Protein AF-A0A7W6H882-F1 (afdb_monomer_lite)

Sequence (151 aa):
MPSLDRLVAPVLEERAATHNLYLPEHAGGVHDGNEGSPHPGGQAVAIGASLGHPPLLARAGAIVPVDEDGEIDLRVFGPVASEGAGLLYRDDSETSAWRASGHTARGRTRPDAAG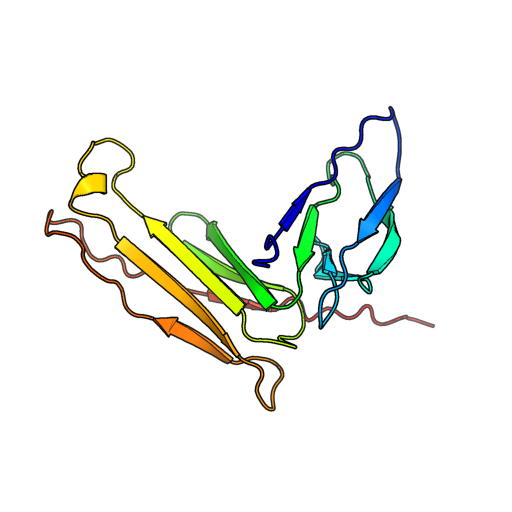AALQSGGTENLGDLGLPPSAPTSRVQRSDRGVAADR

Organism: NCBI:txid1744844

Foldseek 3Di:
DPDDQKDFDDDPDPPDQKDKDAFAADQQAKAFPVQLHGDHHPGIDIDTDDVVRGGMIGGQQRWDWDDDPNATETEGHGFCRDKDKDKDKDDPVPDPCSVQFIWIWMWIWDQDPVRTDIDIDDIDTSDDDPDPCPPRPYDYDYSPDDDPPDD

Structure (mmCIF, N/CA/C/O backbone):
data_AF-A0A7W6H882-F1
#
_entry.id   AF-A0A7W6H882-F1
#
loop_
_atom_site.group_PDB
_atom_site.id
_atom_site.type_symbol
_atom_site.label_atom_id
_atom_site.label_alt_id
_atom_site.label_comp_id
_atom_site.label_asym_id
_atom_site.label_entity_id
_atom_site.label_seq_id
_atom_site.pdbx_PDB_ins_code
_atom_site.Cartn_x
_atom_site.Cartn_y
_atom_site.Cartn_z
_atom_site.occupancy
_atom_site.B_iso_or_equiv
_atom_site.auth_seq_id
_atom_site.auth_comp_id
_atom_site.auth_asym_id
_atom_site.auth_atom_id
_atom_site.pdbx_PDB_model_num
ATOM 1 N N . MET A 1 1 ? -13.577 -4.407 -10.130 1.00 34.78 1 MET A N 1
ATOM 2 C CA . MET A 1 1 ? -12.760 -3.222 -10.481 1.00 34.78 1 MET A CA 1
ATOM 3 C C . MET A 1 1 ? -11.327 -3.502 -10.059 1.00 34.78 1 MET A C 1
ATOM 5 O O . MET A 1 1 ? -11.185 -4.230 -9.082 1.00 34.78 1 MET A O 1
ATOM 9 N N . PRO A 1 2 ? -10.286 -3.010 -10.754 1.00 50.06 2 PRO A N 1
ATOM 10 C CA . PRO A 1 2 ? -8.928 -3.118 -10.227 1.00 50.06 2 PRO A CA 1
ATOM 11 C C . PRO A 1 2 ? -8.872 -2.371 -8.888 1.00 50.06 2 PRO A C 1
ATOM 13 O O . PRO A 1 2 ? -9.200 -1.187 -8.833 1.00 50.06 2 PRO A O 1
ATOM 16 N N . SER A 1 3 ? -8.550 -3.070 -7.800 1.00 58.34 3 SER A N 1
ATOM 17 C CA . SER A 1 3 ? -8.331 -2.429 -6.503 1.00 58.34 3 SER A CA 1
ATOM 18 C C . SER A 1 3 ? -6.937 -1.815 -6.494 1.00 58.34 3 SER A C 1
ATOM 20 O O . SER A 1 3 ? -5.972 -2.495 -6.843 1.00 58.34 3 SER A O 1
ATOM 22 N N . LEU A 1 4 ? -6.830 -0.553 -6.084 1.00 72.38 4 LEU A N 1
ATOM 23 C CA . LEU A 1 4 ? -5.542 0.094 -5.848 1.00 72.38 4 LEU A CA 1
ATOM 24 C C . LEU A 1 4 ? -4.755 -0.704 -4.798 1.00 72.38 4 LEU A C 1
ATOM 26 O O . LEU A 1 4 ? -5.305 -1.086 -3.767 1.00 72.38 4 LEU A O 1
ATOM 30 N N . ASP A 1 5 ? -3.474 -0.956 -5.065 1.00 84.88 5 ASP A N 1
ATOM 31 C CA . ASP A 1 5 ? -2.612 -1.718 -4.153 1.00 84.88 5 ASP A CA 1
ATOM 32 C C . ASP A 1 5 ? -2.340 -0.976 -2.845 1.00 84.88 5 ASP A C 1
ATOM 34 O O . ASP A 1 5 ? -2.081 -1.612 -1.824 1.00 84.88 5 ASP A O 1
ATOM 38 N N . ARG A 1 6 ? -2.420 0.359 -2.873 1.00 86.06 6 ARG A N 1
ATOM 39 C CA . ARG A 1 6 ? -2.159 1.239 -1.738 1.00 86.06 6 ARG A CA 1
ATOM 40 C C . ARG A 1 6 ? -3.280 2.243 -1.516 1.00 86.06 6 ARG A C 1
ATOM 42 O O . ARG A 1 6 ? -3.843 2.781 -2.468 1.00 86.06 6 ARG A O 1
ATOM 49 N N . LEU A 1 7 ? -3.524 2.534 -0.245 1.00 88.19 7 LEU A N 1
ATOM 50 C CA . LEU A 1 7 ? -4.362 3.625 0.229 1.00 88.19 7 LEU A CA 1
ATOM 51 C C . LEU A 1 7 ? -3.493 4.562 1.068 1.00 88.19 7 LEU A C 1
ATOM 53 O O . LEU A 1 7 ? -2.842 4.137 2.021 1.00 88.19 7 LEU A O 1
ATOM 57 N N . VAL A 1 8 ? -3.483 5.837 0.691 1.00 89.94 8 VAL A N 1
ATOM 58 C CA . VAL A 1 8 ? -2.807 6.909 1.426 1.00 89.94 8 VAL A CA 1
ATOM 59 C C . VAL A 1 8 ? -3.888 7.804 2.008 1.00 89.94 8 VAL A C 1
ATOM 61 O O . VAL A 1 8 ? -4.749 8.271 1.262 1.00 89.94 8 VAL A O 1
ATOM 64 N N . ALA A 1 9 ? -3.850 8.039 3.318 1.00 90.31 9 ALA A N 1
ATOM 65 C CA . ALA A 1 9 ? -4.808 8.904 4.001 1.00 90.31 9 ALA A CA 1
ATOM 66 C C . ALA A 1 9 ? -4.059 10.042 4.716 1.00 90.31 9 ALA A C 1
ATOM 68 O O . ALA A 1 9 ? -3.614 9.866 5.852 1.00 90.31 9 ALA A O 1
ATOM 69 N N . PRO A 1 10 ? -3.856 11.190 4.039 1.00 89.06 10 PRO A N 1
ATOM 70 C CA . PRO A 1 10 ? -3.210 12.350 4.637 1.00 89.06 10 PRO A CA 1
ATOM 71 C C . PRO A 1 10 ? -3.973 12.839 5.868 1.00 89.06 10 PRO A C 1
ATOM 73 O O . PRO A 1 10 ? -5.195 12.957 5.846 1.00 89.06 10 PRO A O 1
ATOM 76 N N . VAL A 1 11 ? -3.228 13.173 6.916 1.00 90.88 11 VAL A N 1
ATOM 77 C CA . VAL A 1 11 ? -3.761 13.714 8.168 1.00 90.88 11 VAL A CA 1
ATOM 78 C C . VAL A 1 11 ? -3.693 15.230 8.068 1.00 90.88 11 VAL A C 1
ATOM 80 O O . VAL A 1 11 ? -2.611 15.785 7.873 1.00 90.88 11 VAL A O 1
ATOM 83 N N . LEU A 1 12 ? -4.845 15.894 8.136 1.00 90.00 12 LEU A N 1
ATOM 84 C CA . LEU A 1 12 ? -4.950 17.341 7.906 1.00 90.00 12 LEU A CA 1
ATOM 85 C C . LEU A 1 12 ? -5.136 18.119 9.213 1.00 90.00 12 LEU A C 1
ATOM 87 O O . LEU A 1 12 ? -4.995 19.340 9.247 1.00 90.00 12 LEU A O 1
ATOM 91 N N . GLU A 1 13 ? -5.435 17.407 10.292 1.00 89.81 13 GLU A N 1
ATOM 92 C CA . GLU A 1 13 ? -5.650 17.945 11.621 1.00 89.81 13 GLU A CA 1
ATOM 93 C C . GLU A 1 13 ? -4.325 18.082 12.380 1.00 89.81 13 GLU A C 1
ATOM 95 O O . GLU A 1 13 ? -3.563 17.124 12.543 1.00 89.81 13 GLU A O 1
ATOM 100 N N . GLU A 1 14 ? -4.053 19.283 12.895 1.00 89.62 14 GLU A N 1
ATOM 101 C CA . GLU A 1 14 ? -2.862 19.531 13.706 1.00 89.62 14 GLU A CA 1
ATOM 102 C C . GLU A 1 14 ? -2.857 18.617 14.944 1.00 89.62 14 GLU A C 1
ATOM 104 O O . GLU A 1 14 ? -3.848 18.533 15.672 1.00 89.62 14 GLU A O 1
ATOM 109 N N . ARG A 1 15 ? -1.715 17.968 15.212 1.00 88.75 15 ARG A N 1
ATOM 110 C CA . ARG A 1 15 ? -1.477 17.113 16.396 1.00 88.75 15 ARG A CA 1
ATOM 111 C C . ARG A 1 15 ? -2.392 15.889 16.510 1.00 88.75 15 ARG A C 1
ATOM 113 O O . ARG A 1 15 ? -2.444 15.284 17.581 1.00 88.75 15 ARG A O 1
ATOM 120 N N . ALA A 1 16 ? -3.092 15.496 15.448 1.00 90.94 16 ALA A N 1
ATOM 121 C CA . ALA A 1 16 ? -3.825 14.238 15.455 1.00 90.94 16 ALA A CA 1
ATOM 122 C C . ALA A 1 16 ? -2.857 13.054 15.614 1.00 90.94 16 ALA A C 1
ATOM 124 O O . ALA A 1 16 ? -1.835 12.980 14.939 1.00 90.94 16 ALA A O 1
ATOM 125 N N . ALA A 1 17 ? -3.181 12.139 16.530 1.00 91.12 17 ALA A N 1
ATOM 126 C CA . ALA A 1 17 ? -2.446 10.886 16.733 1.00 91.12 17 ALA A CA 1
ATOM 127 C C . ALA A 1 17 ? -3.149 9.684 16.082 1.00 91.12 17 ALA A C 1
ATOM 129 O O . ALA A 1 17 ? -2.567 8.604 15.983 1.00 91.12 17 ALA A O 1
ATOM 130 N N . THR A 1 18 ? -4.398 9.866 15.647 1.00 92.31 18 THR A N 1
ATOM 131 C CA . THR A 1 18 ? -5.205 8.865 14.950 1.00 92.31 18 THR A CA 1
ATOM 132 C C . THR A 1 18 ? -5.985 9.504 13.804 1.00 92.31 18 THR A C 1
ATOM 134 O O . THR A 1 18 ? -6.280 10.699 13.832 1.00 92.31 18 THR A O 1
ATOM 137 N N . HIS A 1 19 ? -6.337 8.701 12.801 1.00 92.50 19 HIS A N 1
ATOM 138 C CA . HIS A 1 19 ? -7.158 9.114 11.668 1.00 92.50 19 HIS A CA 1
ATOM 139 C C . HIS A 1 19 ? -8.237 8.064 11.384 1.00 92.50 19 HIS A C 1
ATOM 141 O O . HIS A 1 19 ? -7.942 6.872 11.282 1.00 92.50 19 HIS A O 1
ATOM 147 N N . ASN A 1 20 ? -9.494 8.501 11.281 1.00 93.56 20 ASN A N 1
ATOM 148 C CA . ASN A 1 20 ? -10.624 7.619 10.994 1.00 93.56 20 ASN A CA 1
ATOM 149 C C . ASN A 1 20 ? -10.824 7.512 9.486 1.00 93.56 20 ASN A C 1
ATOM 151 O O . ASN A 1 20 ? -11.119 8.508 8.829 1.00 93.56 20 ASN A O 1
ATOM 155 N N . LEU A 1 21 ? -10.713 6.302 8.948 1.00 91.88 21 LEU A N 1
ATOM 156 C CA . LEU A 1 21 ? -10.777 6.060 7.512 1.00 91.88 21 LEU A CA 1
ATOM 157 C C . LEU A 1 21 ? -11.604 4.824 7.183 1.00 91.88 21 LEU A C 1
ATOM 159 O O . LEU A 1 21 ? -11.581 3.828 7.905 1.00 91.88 21 LEU A O 1
ATOM 163 N N . TYR A 1 22 ? -12.349 4.896 6.081 1.00 93.69 22 TYR A N 1
ATOM 164 C CA . TYR A 1 22 ? -13.059 3.744 5.543 1.00 93.69 22 TYR A CA 1
ATOM 165 C C . TYR A 1 22 ? -12.094 2.860 4.755 1.00 93.69 22 TYR A C 1
ATOM 167 O O . TYR A 1 22 ? -11.472 3.312 3.793 1.00 93.69 22 TYR A O 1
ATOM 175 N N . LEU A 1 23 ? -12.003 1.593 5.148 1.00 93.56 23 LEU A N 1
ATOM 176 C CA . LEU A 1 23 ? -11.283 0.571 4.407 1.00 93.56 23 LEU A CA 1
ATOM 177 C C . LEU A 1 23 ? -12.211 -0.065 3.377 1.00 93.56 23 LEU A C 1
ATOM 179 O O . LEU A 1 23 ? -13.234 -0.631 3.768 1.00 93.56 23 LEU A O 1
ATOM 183 N N . PRO A 1 24 ? -11.859 -0.044 2.081 1.00 90.81 24 PRO A N 1
ATOM 184 C CA . PRO A 1 24 ? -12.592 -0.795 1.074 1.00 90.81 24 PRO A CA 1
ATOM 185 C C . PRO A 1 24 ? -12.657 -2.286 1.416 1.00 90.81 24 PRO A C 1
ATOM 187 O O . PRO A 1 24 ? -11.740 -2.849 2.017 1.00 90.81 24 PRO A O 1
ATOM 190 N N . GLU A 1 25 ? -13.749 -2.936 1.028 1.00 91.12 25 GLU A N 1
ATOM 191 C CA . GLU A 1 25 ? -13.874 -4.385 1.152 1.00 91.12 25 GLU A CA 1
ATOM 192 C C . GLU A 1 25 ? -12.843 -5.085 0.252 1.00 91.12 25 GLU A C 1
ATOM 194 O O . GLU A 1 25 ? -12.760 -4.819 -0.949 1.00 91.12 25 GLU A O 1
ATOM 199 N N . HIS A 1 26 ? -12.039 -5.975 0.839 1.00 87.75 26 HIS A N 1
ATOM 200 C CA . HIS A 1 26 ? -11.050 -6.772 0.119 1.00 87.75 26 HIS A CA 1
ATOM 201 C C . HIS A 1 26 ? -10.847 -8.120 0.816 1.00 87.75 26 HIS A C 1
ATOM 203 O O . HIS A 1 26 ? -10.738 -8.190 2.043 1.00 87.75 26 HIS A O 1
ATOM 209 N N . ALA A 1 27 ? -10.761 -9.201 0.037 1.00 86.00 27 ALA A N 1
ATOM 210 C CA . ALA A 1 27 ? -10.463 -10.530 0.563 1.00 86.00 27 ALA A CA 1
ATOM 211 C C . ALA A 1 27 ? -9.066 -10.545 1.207 1.00 86.00 27 ALA A C 1
ATOM 213 O O . ALA A 1 27 ? -8.088 -10.143 0.584 1.00 86.00 27 ALA A O 1
ATOM 214 N N . GLY A 1 28 ? -8.966 -10.985 2.461 1.00 84.94 28 GLY A N 1
ATOM 215 C CA . GLY A 1 28 ? -7.723 -10.896 3.241 1.00 84.94 28 GLY A CA 1
ATOM 216 C C . GLY A 1 28 ? -7.502 -9.543 3.929 1.00 84.94 28 GLY A C 1
ATOM 217 O O . GLY A 1 28 ? -6.573 -9.421 4.716 1.00 84.94 28 GLY A O 1
ATOM 218 N N . GLY A 1 29 ? -8.380 -8.560 3.703 1.00 90.00 29 GLY A N 1
ATOM 219 C CA . GLY A 1 29 ? -8.336 -7.261 4.366 1.00 90.00 29 GLY A CA 1
ATOM 220 C C . GLY A 1 29 ? -7.301 -6.295 3.791 1.00 90.00 29 GLY A C 1
ATOM 221 O O . GLY A 1 29 ? -6.881 -6.389 2.633 1.00 90.00 29 GLY A O 1
ATOM 222 N N . VAL A 1 30 ? -6.940 -5.327 4.625 1.00 91.06 30 VAL A N 1
ATOM 223 C CA . VAL A 1 30 ? -5.993 -4.249 4.346 1.00 91.06 30 VAL A CA 1
ATOM 224 C C . VAL A 1 30 ? -4.942 -4.250 5.455 1.00 91.06 30 VAL A C 1
ATOM 226 O O . VAL A 1 30 ? -5.274 -4.445 6.615 1.00 91.06 30 VAL A O 1
ATOM 229 N N . HIS A 1 31 ? -3.678 -4.046 5.117 1.00 91.00 31 HIS A N 1
ATOM 230 C CA . HIS A 1 31 ? -2.545 -4.100 6.033 1.00 91.00 31 HIS A CA 1
ATOM 231 C C . HIS A 1 31 ? -1.900 -2.730 6.189 1.00 91.00 31 HIS A C 1
ATOM 233 O O . HIS A 1 31 ? -1.829 -1.969 5.223 1.00 91.00 31 HIS A O 1
ATOM 239 N N . ASP A 1 32 ? -1.383 -2.443 7.379 1.00 89.00 32 ASP A N 1
ATOM 240 C CA . ASP A 1 32 ? -0.479 -1.321 7.590 1.00 89.00 32 ASP A CA 1
ATOM 241 C C . ASP A 1 32 ? 0.765 -1.479 6.699 1.00 89.00 32 ASP A C 1
ATOM 243 O O . ASP A 1 32 ? 1.426 -2.517 6.690 1.00 89.00 32 ASP A O 1
ATOM 247 N N . GLY A 1 33 ? 1.057 -0.460 5.897 1.00 85.12 33 GLY A N 1
ATOM 248 C CA . GLY A 1 33 ? 2.148 -0.455 4.929 1.00 85.12 33 GLY A CA 1
ATOM 249 C C . GLY A 1 33 ? 3.535 -0.291 5.553 1.00 85.12 33 GLY A C 1
ATOM 250 O O . GLY A 1 33 ? 4.526 -0.563 4.873 1.00 85.12 33 GLY A O 1
ATOM 251 N N . ASN A 1 34 ? 3.605 0.148 6.810 1.00 82.31 34 ASN A N 1
ATOM 252 C CA . ASN A 1 34 ? 4.830 0.329 7.583 1.00 82.31 34 ASN A CA 1
ATOM 253 C C . ASN A 1 34 ? 5.090 -0.879 8.498 1.00 82.31 34 ASN A C 1
ATOM 255 O O . ASN A 1 34 ? 6.211 -1.380 8.553 1.00 82.31 34 ASN A O 1
ATOM 259 N N . GLU A 1 35 ? 4.060 -1.354 9.201 1.00 80.81 35 GLU A N 1
ATOM 260 C CA . GLU A 1 35 ? 4.173 -2.369 10.260 1.00 80.81 35 GLU A CA 1
ATOM 261 C C . GLU A 1 35 ? 3.644 -3.754 9.848 1.00 80.81 35 GLU A C 1
ATOM 263 O O . GLU A 1 35 ? 4.045 -4.768 10.420 1.00 80.81 35 GLU A O 1
ATOM 268 N N . GLY A 1 36 ? 2.758 -3.822 8.848 1.00 83.44 36 GLY A N 1
ATOM 269 C CA . GLY A 1 36 ? 2.129 -5.059 8.364 1.00 83.44 36 GLY A CA 1
ATOM 270 C C . GLY A 1 36 ? 0.854 -5.479 9.106 1.00 83.44 36 GLY A C 1
ATOM 271 O O . GLY A 1 36 ? 0.213 -6.459 8.710 1.00 83.44 36 GLY A O 1
ATOM 272 N N . SER A 1 37 ? 0.468 -4.750 10.158 1.00 87.88 37 SER A N 1
ATOM 273 C CA . SER A 1 37 ? -0.703 -5.033 10.996 1.00 87.88 37 SER A CA 1
ATOM 274 C C . SER A 1 37 ? -1.990 -5.160 10.162 1.00 87.88 37 SER A C 1
ATOM 276 O O . SER A 1 37 ? -2.271 -4.282 9.345 1.00 87.88 37 SER A O 1
ATOM 278 N N . PRO A 1 38 ? -2.778 -6.242 10.317 1.00 90.12 38 PRO A N 1
ATOM 279 C CA . PRO A 1 38 ? -3.976 -6.465 9.516 1.00 90.12 38 PRO A CA 1
ATOM 280 C C . PRO A 1 38 ? -5.192 -5.691 10.041 1.00 90.12 38 PRO A C 1
ATOM 282 O O . PRO A 1 38 ? -5.447 -5.627 11.243 1.00 90.12 38 PRO A O 1
ATOM 285 N N . HIS A 1 39 ? -6.017 -5.217 9.113 1.00 91.81 39 HIS A N 1
ATOM 286 C CA . HIS A 1 39 ? -7.312 -4.592 9.351 1.00 91.81 39 HIS A CA 1
ATOM 287 C C . HIS A 1 39 ? -8.375 -5.213 8.429 1.00 91.81 39 HIS A C 1
ATOM 289 O O . HIS A 1 39 ? -8.149 -5.344 7.220 1.00 91.81 39 HI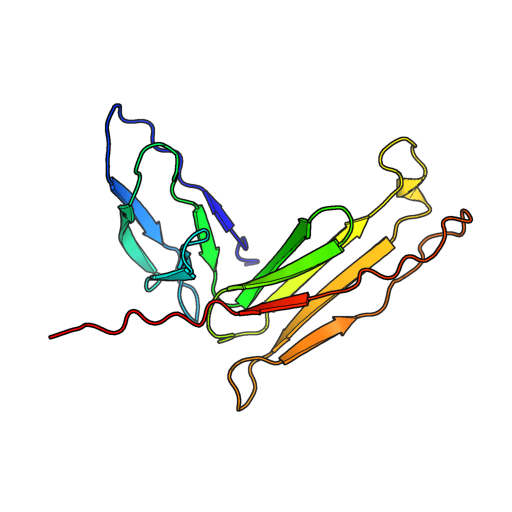S A O 1
ATOM 295 N N . PRO A 1 40 ? -9.561 -5.590 8.939 1.00 92.31 40 PRO A N 1
ATOM 296 C CA . PRO A 1 40 ? -10.615 -6.092 8.071 1.00 92.31 40 PRO A CA 1
ATOM 297 C C . PRO A 1 40 ? -11.190 -4.958 7.208 1.00 92.31 40 PRO A C 1
ATOM 299 O O . PRO A 1 40 ? -11.462 -3.865 7.705 1.00 92.31 40 PRO A O 1
ATOM 302 N N . GLY A 1 41 ? -11.395 -5.227 5.917 1.00 91.94 41 GLY A N 1
ATOM 303 C CA . GLY A 1 41 ? -12.003 -4.276 4.982 1.00 91.94 41 GLY A CA 1
ATOM 304 C C . GLY A 1 41 ? -13.513 -4.106 5.184 1.00 91.94 41 GLY A C 1
ATOM 305 O O . GLY A 1 41 ? -14.135 -4.815 5.973 1.00 91.94 41 GLY A O 1
ATOM 306 N N . GLY A 1 42 ? -14.107 -3.173 4.443 1.00 94.06 42 GLY A N 1
ATOM 307 C CA . GLY A 1 42 ? -15.550 -2.916 4.415 1.00 94.06 42 GLY A CA 1
ATOM 308 C C . GLY A 1 42 ? -16.075 -2.048 5.563 1.00 94.06 42 GLY A C 1
ATOM 309 O O . GLY A 1 42 ? -17.289 -1.920 5.716 1.00 94.06 42 GLY A O 1
ATOM 310 N N . GLN A 1 43 ? -15.195 -1.447 6.370 1.00 95.38 43 GLN A N 1
ATOM 311 C CA . GLN A 1 43 ? -15.575 -0.702 7.573 1.00 95.38 43 GLN A CA 1
ATOM 312 C C . GLN A 1 43 ? -14.690 0.521 7.819 1.00 95.38 43 GLN A C 1
ATOM 314 O O . GLN A 1 43 ? -13.581 0.622 7.297 1.00 95.38 43 GLN A O 1
ATOM 319 N N . ALA A 1 44 ? -15.176 1.441 8.653 1.00 95.94 44 ALA A N 1
ATOM 320 C CA . ALA A 1 44 ? -14.360 2.527 9.178 1.00 95.94 44 ALA A CA 1
ATOM 321 C C . ALA A 1 44 ? -13.494 2.037 10.346 1.00 95.94 44 ALA A C 1
ATOM 323 O O . ALA A 1 44 ? -13.988 1.347 11.237 1.00 95.94 44 ALA A O 1
ATOM 324 N N . VAL A 1 45 ? -12.219 2.419 10.352 1.00 94.25 45 VAL A N 1
ATOM 325 C CA . VAL A 1 45 ? -11.256 2.087 11.409 1.00 94.25 45 VAL A CA 1
ATOM 326 C C . VAL A 1 45 ? -10.479 3.332 11.834 1.00 94.25 45 VAL A C 1
ATOM 328 O O . VAL A 1 45 ? -10.271 4.243 11.031 1.00 94.25 45 VAL A O 1
ATOM 331 N N . ALA A 1 46 ? -10.035 3.354 13.090 1.00 93.88 46 ALA A N 1
ATOM 332 C CA . ALA A 1 46 ? -9.077 4.336 13.583 1.00 93.88 46 ALA A CA 1
ATOM 333 C C . ALA A 1 46 ? -7.656 3.803 13.359 1.00 93.88 46 ALA A C 1
ATOM 335 O O . ALA A 1 46 ? -7.287 2.782 13.940 1.00 93.88 46 ALA A O 1
ATOM 336 N N . ILE A 1 47 ? -6.871 4.483 12.524 1.00 92.00 47 ILE A N 1
ATOM 337 C CA . ILE A 1 47 ? -5.469 4.141 12.243 1.00 92.00 47 ILE A CA 1
ATOM 338 C C . ILE A 1 47 ? -4.542 5.108 12.973 1.00 92.00 47 ILE A C 1
ATOM 340 O O . ILE A 1 47 ? -4.868 6.287 13.123 1.00 92.00 47 ILE A O 1
ATOM 344 N N . GLY A 1 48 ? -3.396 4.606 13.436 1.00 90.88 48 GLY A N 1
ATOM 345 C CA . GLY A 1 48 ? -2.341 5.431 14.018 1.00 90.88 48 GLY A CA 1
ATOM 346 C C . GLY A 1 48 ? -1.801 6.443 13.006 1.00 90.88 48 GLY A C 1
ATOM 347 O O . GLY A 1 48 ? -1.580 6.124 11.845 1.00 90.88 48 GLY A O 1
ATOM 348 N N . ALA A 1 49 ? -1.616 7.678 13.455 1.00 91.00 49 ALA A N 1
ATOM 349 C CA . ALA A 1 49 ? -1.222 8.814 12.629 1.00 91.00 49 ALA A CA 1
ATOM 350 C C . ALA A 1 49 ? -0.153 9.659 13.340 1.00 91.00 49 ALA A C 1
ATOM 352 O O . ALA A 1 49 ? -0.213 10.886 13.351 1.00 91.00 49 ALA A O 1
ATOM 353 N N . SER A 1 50 ? 0.798 9.006 14.012 1.00 86.75 50 SER A N 1
ATOM 354 C CA . SER A 1 50 ? 1.860 9.710 14.728 1.00 86.75 50 SER A CA 1
ATOM 355 C C . SER A 1 50 ? 2.754 10.495 13.763 1.00 86.75 50 SER A C 1
ATOM 357 O O . SER A 1 50 ? 2.896 10.174 12.580 1.00 86.75 50 SER A O 1
ATOM 359 N N . LEU A 1 51 ? 3.372 11.563 14.270 1.00 84.62 51 LEU A N 1
ATOM 360 C CA . LEU A 1 51 ? 4.278 12.385 13.475 1.00 84.62 51 LEU A CA 1
ATOM 361 C C . LEU A 1 51 ? 5.428 11.524 12.925 1.00 84.62 51 LEU A C 1
ATOM 363 O O . LEU A 1 51 ? 6.107 10.840 13.684 1.00 84.62 51 LEU A O 1
ATOM 367 N N . GLY A 1 52 ? 5.641 11.574 11.608 1.00 84.31 52 GLY A N 1
ATOM 368 C CA . GLY A 1 52 ? 6.628 10.739 10.911 1.00 84.31 52 GLY A CA 1
ATOM 369 C C . GLY A 1 52 ? 6.096 9.383 10.428 1.00 84.31 52 GLY A C 1
ATOM 370 O O . GLY A 1 52 ? 6.772 8.730 9.640 1.00 84.31 52 GLY A O 1
ATOM 371 N N . HIS A 1 53 ? 4.876 9.001 10.815 1.00 84.88 53 HIS A N 1
ATOM 372 C CA . HIS A 1 53 ? 4.220 7.756 10.408 1.00 84.88 53 HIS A CA 1
ATOM 373 C C . HIS A 1 53 ? 2.807 8.041 9.873 1.00 84.88 53 HIS A C 1
ATOM 375 O O . HIS A 1 53 ? 1.812 7.725 10.530 1.00 84.88 53 HIS A O 1
ATOM 381 N N . PRO A 1 54 ? 2.686 8.681 8.693 1.00 87.88 54 PRO A N 1
ATOM 382 C CA . PRO A 1 54 ? 1.380 8.917 8.096 1.00 87.88 54 PRO A CA 1
ATOM 383 C C . PRO A 1 54 ? 0.695 7.581 7.748 1.00 87.88 54 PRO A C 1
ATOM 385 O O . PRO A 1 54 ? 1.385 6.642 7.330 1.00 87.88 54 PRO A O 1
ATOM 388 N N . PRO A 1 55 ? -0.647 7.495 7.848 1.00 92.06 55 PRO A N 1
ATOM 389 C CA . PRO A 1 55 ? -1.392 6.305 7.459 1.00 92.06 55 PRO A CA 1
ATOM 390 C C . PRO A 1 55 ? -1.126 5.919 5.998 1.00 92.06 55 PRO A C 1
ATOM 392 O O . PRO A 1 55 ? -1.544 6.596 5.050 1.00 92.06 55 PRO A O 1
ATOM 395 N N . LEU A 1 56 ? -0.436 4.796 5.834 1.00 91.94 56 LEU A N 1
ATOM 396 C CA . LEU A 1 56 ? -0.155 4.152 4.561 1.00 91.94 56 LEU A CA 1
ATOM 397 C C . LEU A 1 56 ? -0.609 2.711 4.684 1.00 91.94 56 LEU A C 1
ATOM 399 O O . LEU A 1 56 ? -0.112 1.987 5.535 1.00 91.94 56 LEU A O 1
ATOM 403 N N . LEU A 1 57 ? -1.529 2.294 3.829 1.00 92.38 57 LEU A N 1
ATOM 404 C CA . LEU A 1 57 ? -2.114 0.965 3.883 1.00 92.38 57 LEU A CA 1
ATOM 405 C C . LEU A 1 57 ? -1.958 0.255 2.539 1.00 92.38 57 LEU A C 1
ATOM 407 O O . LEU A 1 57 ? -1.939 0.900 1.489 1.00 92.38 57 LEU A O 1
ATOM 411 N N . ALA A 1 58 ? -1.874 -1.071 2.563 1.00 91.50 58 ALA A N 1
ATOM 412 C CA . ALA A 1 58 ? -1.788 -1.917 1.380 1.00 91.50 58 ALA A CA 1
ATOM 413 C C . ALA A 1 58 ? -2.837 -3.030 1.429 1.00 91.50 58 ALA A C 1
ATOM 415 O O . ALA A 1 58 ? -3.072 -3.626 2.477 1.00 91.50 58 ALA A O 1
ATOM 416 N N . ARG A 1 59 ? -3.484 -3.341 0.305 1.00 90.06 59 ARG A N 1
ATOM 417 C CA . ARG A 1 59 ? -4.426 -4.474 0.267 1.00 90.06 59 ARG A CA 1
ATOM 418 C C . ARG A 1 59 ? -3.688 -5.804 0.452 1.00 90.06 59 ARG A C 1
ATOM 420 O O . ARG A 1 59 ? -2.542 -5.942 0.021 1.00 90.06 59 ARG A O 1
ATOM 427 N N . ALA A 1 60 ? -4.359 -6.804 1.016 1.00 86.69 60 ALA A N 1
ATOM 428 C CA . ALA A 1 60 ? -3.815 -8.158 1.048 1.00 86.69 60 ALA A CA 1
ATOM 429 C C . ALA A 1 60 ? -3.500 -8.669 -0.375 1.00 86.69 60 ALA A C 1
ATOM 431 O O . ALA A 1 60 ? -4.275 -8.476 -1.314 1.00 86.69 60 ALA A O 1
ATOM 432 N N . GLY A 1 61 ? -2.342 -9.301 -0.552 1.00 82.69 61 GLY A N 1
ATOM 433 C CA . GLY A 1 61 ? -1.837 -9.762 -1.844 1.00 82.69 61 GLY A CA 1
ATOM 434 C C . GLY A 1 61 ? -1.225 -8.677 -2.738 1.00 82.69 61 GLY A C 1
ATOM 435 O O . GLY A 1 61 ? -0.809 -9.003 -3.853 1.00 82.69 61 GLY A O 1
ATOM 436 N N . ALA A 1 62 ? -1.138 -7.420 -2.281 1.00 86.12 62 ALA A N 1
ATOM 437 C CA . ALA A 1 62 ? -0.362 -6.388 -2.966 1.00 86.12 62 ALA A CA 1
ATOM 438 C C . ALA A 1 62 ? 1.117 -6.790 -3.059 1.00 86.12 62 ALA A C 1
ATOM 440 O O . ALA A 1 62 ? 1.682 -7.321 -2.100 1.00 86.12 62 ALA A O 1
ATOM 441 N N . ILE A 1 63 ? 1.736 -6.502 -4.206 1.00 85.00 63 ILE A N 1
ATOM 442 C CA . ILE A 1 63 ? 3.168 -6.697 -4.453 1.00 85.00 63 ILE A CA 1
ATOM 443 C C . ILE A 1 63 ? 3.761 -5.324 -4.743 1.00 85.00 63 ILE A C 1
ATOM 445 O O . ILE A 1 63 ? 3.482 -4.742 -5.791 1.00 85.00 63 ILE A O 1
ATOM 449 N N . VAL A 1 64 ? 4.571 -4.810 -3.822 1.00 84.56 64 VAL A N 1
ATOM 450 C CA . VAL A 1 64 ? 5.205 -3.497 -3.955 1.00 84.56 64 VAL A CA 1
ATOM 451 C C . VAL A 1 64 ? 6.705 -3.693 -4.174 1.00 84.56 64 VAL A C 1
ATOM 453 O O . VAL A 1 64 ? 7.384 -4.130 -3.243 1.00 84.56 64 VAL A O 1
ATOM 456 N N . PRO A 1 65 ? 7.233 -3.392 -5.376 1.00 83.69 65 PRO A N 1
ATOM 457 C CA . PRO A 1 65 ? 8.670 -3.335 -5.587 1.00 83.69 65 PRO A CA 1
ATOM 458 C C . PRO A 1 65 ? 9.251 -2.112 -4.874 1.00 83.69 65 PRO A C 1
ATOM 460 O O . PRO A 1 65 ? 8.718 -1.005 -4.987 1.00 83.69 65 PRO A O 1
ATOM 463 N N . VAL A 1 66 ? 10.342 -2.317 -4.147 1.00 83.75 66 VAL A N 1
ATOM 464 C CA . VAL A 1 66 ? 11.117 -1.273 -3.478 1.00 83.75 66 VAL A CA 1
ATOM 465 C C . VAL A 1 66 ? 12.558 -1.390 -3.948 1.00 83.75 66 VAL A C 1
ATOM 467 O O . VAL A 1 66 ? 13.118 -2.480 -3.931 1.00 83.75 66 VAL A O 1
ATOM 470 N N . ASP A 1 67 ? 13.126 -0.278 -4.406 1.00 84.81 67 ASP A N 1
ATOM 471 C CA . ASP A 1 67 ? 14.545 -0.194 -4.746 1.00 84.81 67 ASP A CA 1
ATOM 472 C C . ASP A 1 67 ? 15.331 0.157 -3.475 1.00 84.81 67 ASP A C 1
ATOM 474 O O . ASP A 1 67 ? 15.078 1.189 -2.848 1.00 84.81 67 ASP A O 1
ATOM 478 N N . GLU A 1 68 ? 16.226 -0.737 -3.071 1.00 84.06 68 GLU A N 1
ATOM 479 C CA . GLU A 1 68 ? 17.154 -0.576 -1.956 1.00 84.06 68 GLU A CA 1
ATOM 480 C C . GLU A 1 68 ? 18.577 -0.650 -2.519 1.00 84.06 68 GLU A C 1
ATOM 482 O O . GLU A 1 68 ? 19.142 -1.727 -2.700 1.00 84.06 68 GLU A O 1
ATOM 487 N N . ASP A 1 69 ? 19.140 0.518 -2.840 1.00 85.75 69 ASP A N 1
ATOM 488 C CA . ASP A 1 69 ? 20.503 0.673 -3.362 1.00 85.75 69 ASP A CA 1
ATOM 489 C C . ASP A 1 69 ? 20.784 -0.141 -4.644 1.00 85.75 69 ASP A C 1
ATOM 491 O O . ASP A 1 69 ? 21.859 -0.716 -4.825 1.00 85.75 69 ASP A O 1
ATOM 495 N N . GLY A 1 70 ? 19.816 -0.172 -5.567 1.00 79.56 70 GLY A N 1
ATOM 496 C CA . GLY A 1 70 ? 19.904 -0.874 -6.849 1.00 79.56 70 GLY A CA 1
ATOM 497 C C . GLY A 1 70 ? 19.352 -2.300 -6.817 1.00 79.56 70 GLY A C 1
ATOM 498 O O . GLY A 1 70 ? 19.118 -2.885 -7.883 1.00 79.56 70 GLY A O 1
ATOM 499 N N . GLU A 1 71 ? 19.079 -2.833 -5.625 1.00 78.94 71 GLU A N 1
ATOM 500 C CA . GLU A 1 71 ? 18.422 -4.120 -5.426 1.00 78.94 71 GLU A CA 1
ATOM 501 C C . GLU A 1 71 ? 16.907 -3.951 -5.329 1.00 78.94 71 GLU A C 1
ATOM 503 O O . GLU A 1 71 ? 16.405 -3.070 -4.639 1.00 78.94 71 GLU A O 1
ATOM 508 N N . ILE A 1 72 ? 16.152 -4.811 -6.015 1.00 80.69 72 ILE A N 1
ATOM 509 C CA . ILE A 1 72 ? 14.687 -4.767 -5.960 1.00 80.69 72 ILE A CA 1
ATOM 510 C C . ILE A 1 72 ? 14.184 -5.758 -4.914 1.00 80.69 72 ILE A C 1
ATOM 512 O O . ILE A 1 72 ? 14.184 -6.967 -5.145 1.00 80.69 72 ILE A O 1
ATOM 516 N N . ASP A 1 73 ? 13.672 -5.250 -3.799 1.00 81.38 73 ASP A N 1
ATOM 517 C CA . ASP A 1 73 ? 12.908 -6.031 -2.828 1.00 81.38 73 ASP A CA 1
ATOM 518 C C . ASP A 1 73 ? 11.424 -6.057 -3.221 1.00 81.38 73 ASP A C 1
ATOM 520 O O . ASP A 1 73 ? 10.812 -5.028 -3.517 1.00 81.38 73 ASP A O 1
ATOM 524 N N . LEU A 1 74 ? 10.823 -7.247 -3.247 1.00 80.88 74 LEU A N 1
ATOM 525 C CA . LEU A 1 74 ? 9.398 -7.419 -3.519 1.00 80.88 74 LEU A CA 1
ATOM 526 C C . LEU A 1 74 ? 8.663 -7.640 -2.202 1.00 80.88 74 LEU A C 1
ATOM 528 O O . LEU A 1 74 ? 8.615 -8.754 -1.670 1.00 80.88 74 LEU A O 1
ATOM 532 N N . ARG A 1 75 ? 8.033 -6.576 -1.701 1.00 83.81 75 ARG A N 1
ATOM 533 C CA . ARG A 1 75 ? 7.236 -6.631 -0.474 1.00 83.81 75 ARG A CA 1
ATOM 534 C C . ARG A 1 75 ? 5.837 -7.138 -0.786 1.00 83.81 75 ARG A C 1
ATOM 536 O O . ARG A 1 75 ? 5.124 -6.548 -1.601 1.00 83.81 75 ARG A O 1
ATOM 543 N N . VAL A 1 76 ? 5.448 -8.231 -0.131 1.00 84.00 76 VAL A N 1
ATOM 544 C CA . VAL A 1 76 ? 4.115 -8.833 -0.265 1.00 84.00 76 VAL A CA 1
ATOM 545 C C . VAL A 1 76 ? 3.345 -8.636 1.033 1.00 84.00 76 VAL A C 1
ATOM 547 O O . VAL A 1 76 ? 3.806 -9.047 2.098 1.00 84.00 76 VAL A O 1
ATOM 550 N N . PHE A 1 77 ? 2.171 -8.015 0.940 1.00 84.50 77 PHE A N 1
ATOM 551 C CA . PHE A 1 77 ? 1.369 -7.662 2.111 1.00 84.50 77 PHE A CA 1
ATOM 552 C C . PHE A 1 77 ? 0.295 -8.707 2.392 1.00 84.50 77 PHE A C 1
ATOM 554 O O . PHE A 1 77 ? -0.567 -8.955 1.549 1.00 84.50 77 PHE A O 1
ATOM 561 N N . GLY A 1 78 ? 0.319 -9.271 3.600 1.00 78.12 78 GLY A N 1
ATOM 562 C CA . GLY A 1 78 ? -0.732 -10.155 4.095 1.00 78.12 78 GLY A CA 1
ATOM 563 C C . GLY A 1 78 ? -0.839 -11.523 3.414 1.00 78.12 78 GLY A C 1
ATOM 564 O O . GLY A 1 78 ? -0.084 -11.846 2.492 1.00 78.12 78 GLY A O 1
ATOM 565 N N . PRO A 1 79 ? -1.800 -12.351 3.859 1.00 72.94 79 PRO A N 1
ATOM 566 C CA . PRO A 1 79 ? -2.096 -13.618 3.210 1.00 72.94 79 PRO A CA 1
ATOM 567 C C . PRO A 1 79 ? -2.690 -13.380 1.817 1.00 72.94 79 PRO A C 1
ATOM 569 O O . PRO A 1 79 ? -3.562 -12.530 1.620 1.00 72.94 79 PRO A O 1
ATOM 572 N N . VAL A 1 80 ? -2.256 -14.172 0.838 1.00 69.38 80 VAL A N 1
ATOM 573 C CA . VAL A 1 80 ? -2.749 -14.074 -0.539 1.00 69.38 80 VAL A CA 1
ATOM 574 C C . VAL A 1 80 ? -4.077 -14.822 -0.623 1.00 69.38 80 VAL A C 1
ATOM 576 O O . VAL A 1 80 ? -4.135 -15.996 -0.975 1.00 69.38 80 VAL A O 1
ATOM 579 N N . ALA A 1 81 ? -5.160 -14.137 -0.255 1.00 69.25 81 ALA A N 1
ATOM 580 C CA . ALA A 1 81 ? -6.521 -14.676 -0.319 1.00 69.25 81 ALA A CA 1
ATOM 581 C C . ALA A 1 81 ? -7.087 -14.716 -1.754 1.00 69.25 81 ALA A C 1
ATOM 583 O O . ALA A 1 81 ? -8.067 -15.405 -2.024 1.00 69.25 81 ALA A O 1
ATOM 584 N N . SER A 1 82 ? -6.477 -13.973 -2.680 1.00 71.38 82 SER A N 1
ATOM 585 C CA . SER A 1 82 ? -6.815 -13.940 -4.106 1.00 71.38 82 SER A CA 1
ATOM 586 C C . SER A 1 82 ? -5.566 -13.633 -4.930 1.00 71.38 82 SER A C 1
ATOM 588 O O . SER A 1 82 ? -4.572 -13.167 -4.374 1.00 71.38 82 SER A O 1
ATOM 590 N N . GLU A 1 83 ? -5.588 -13.910 -6.238 1.00 75.88 83 GLU A N 1
ATOM 591 C CA . GLU A 1 83 ? -4.435 -13.610 -7.092 1.00 75.88 83 GLU A CA 1
ATOM 592 C C . GLU A 1 83 ? -4.089 -12.113 -7.064 1.00 75.88 83 GLU A C 1
ATOM 594 O O . GLU A 1 83 ? -4.946 -11.250 -7.265 1.00 75.88 83 GLU A O 1
ATOM 599 N N . GLY A 1 84 ? -2.811 -11.810 -6.848 1.00 75.38 84 GLY A N 1
ATOM 600 C CA . GLY A 1 84 ? -2.254 -10.468 -6.949 1.00 75.38 84 GLY A CA 1
ATOM 601 C C . GLY A 1 84 ? -1.225 -10.390 -8.070 1.00 75.38 84 GLY A C 1
ATOM 602 O O . GLY A 1 84 ? -0.626 -11.390 -8.475 1.00 75.38 84 GLY A O 1
ATOM 603 N N . ALA A 1 85 ? -1.010 -9.189 -8.595 1.00 79.62 85 ALA A N 1
ATOM 604 C CA . ALA A 1 85 ? 0.052 -8.933 -9.552 1.00 79.62 85 ALA A CA 1
ATOM 605 C C . ALA A 1 85 ? 0.662 -7.558 -9.299 1.00 79.62 85 ALA A C 1
ATOM 607 O O . ALA A 1 85 ? -0.065 -6.609 -9.028 1.00 79.62 85 ALA A O 1
ATOM 608 N N . GLY A 1 86 ? 1.980 -7.474 -9.441 1.00 78.81 86 GLY A N 1
ATOM 609 C CA . GLY A 1 86 ? 2.739 -6.230 -9.463 1.00 78.81 86 GLY A CA 1
ATOM 610 C C . GLY A 1 86 ? 3.582 -6.180 -10.731 1.00 78.81 86 GLY A C 1
ATOM 611 O O . GLY A 1 86 ? 4.017 -7.220 -11.235 1.00 78.81 86 GLY A O 1
ATOM 612 N N . LEU A 1 87 ? 3.787 -4.979 -11.260 1.00 83.06 87 LEU A N 1
ATOM 613 C CA . LEU A 1 87 ? 4.619 -4.727 -12.431 1.00 83.06 87 LEU A CA 1
ATOM 614 C C . LEU A 1 87 ? 5.678 -3.694 -12.051 1.00 83.06 87 LEU A C 1
ATOM 616 O O . LEU A 1 87 ? 5.336 -2.590 -11.634 1.00 83.06 87 LEU A O 1
ATOM 620 N N . LEU A 1 88 ? 6.946 -4.053 -12.208 1.00 83.62 88 LEU A N 1
ATOM 621 C CA . LEU A 1 88 ? 8.054 -3.112 -12.213 1.00 83.62 88 LEU A CA 1
ATOM 622 C C . LEU A 1 88 ? 8.362 -2.762 -13.664 1.00 83.62 88 LEU A C 1
ATOM 624 O O . LEU A 1 88 ? 8.489 -3.658 -14.495 1.00 83.62 88 LEU A O 1
ATOM 628 N N . TYR A 1 89 ? 8.501 -1.475 -13.945 1.00 84.50 89 TYR A N 1
ATOM 629 C CA . TYR A 1 89 ? 9.008 -0.966 -15.208 1.00 84.50 89 TYR A CA 1
ATOM 630 C C . TYR A 1 89 ? 10.296 -0.186 -14.931 1.00 84.50 89 TYR A C 1
ATOM 632 O O . TYR A 1 89 ? 10.319 0.633 -14.011 1.00 84.50 89 TYR A O 1
ATOM 640 N N . ARG A 1 90 ? 11.359 -0.459 -15.692 1.00 83.38 90 ARG A N 1
ATOM 641 C CA . ARG A 1 90 ? 12.669 0.193 -15.564 1.00 83.38 90 ARG A CA 1
ATOM 642 C C . ARG A 1 90 ? 13.188 0.607 -16.942 1.00 83.38 90 ARG A C 1
ATOM 644 O O . ARG A 1 90 ? 13.206 -0.200 -17.874 1.00 83.38 90 ARG A O 1
ATOM 651 N N . ASP A 1 91 ? 13.637 1.849 -17.042 1.00 84.94 91 ASP A N 1
ATOM 652 C CA . ASP A 1 91 ? 14.326 2.429 -18.194 1.00 84.94 91 ASP A CA 1
ATOM 653 C C . ASP A 1 91 ? 15.565 3.219 -17.729 1.00 84.94 91 ASP A C 1
ATOM 655 O O . ASP A 1 91 ? 15.967 3.118 -16.569 1.00 84.94 91 ASP A O 1
ATOM 659 N N . ASP A 1 92 ? 16.205 3.953 -18.642 1.00 84.94 92 ASP A N 1
ATOM 660 C CA . ASP A 1 92 ? 17.370 4.792 -18.335 1.00 84.94 92 ASP A CA 1
ATOM 661 C C . ASP A 1 92 ? 17.012 6.094 -17.598 1.00 84.94 92 ASP A C 1
ATOM 663 O O . ASP A 1 92 ? 17.912 6.816 -17.180 1.00 84.94 92 ASP A O 1
ATOM 667 N N . SER A 1 93 ? 15.722 6.399 -17.413 1.00 85.75 93 SER A N 1
ATOM 668 C CA . SER A 1 93 ? 15.145 7.613 -16.816 1.00 85.75 93 SER A CA 1
ATOM 669 C C . SER A 1 93 ? 15.545 8.959 -17.443 1.00 85.75 93 SER A C 1
ATOM 671 O O . SER A 1 93 ? 14.979 9.995 -17.092 1.00 85.75 93 SER A O 1
ATOM 673 N N . GLU A 1 94 ? 16.490 8.968 -18.382 1.00 88.81 94 GLU A N 1
ATOM 674 C CA . GLU A 1 94 ? 17.130 10.172 -18.917 1.00 88.81 94 GLU A CA 1
ATOM 675 C C . GLU A 1 94 ? 16.682 10.480 -20.343 1.00 88.81 94 GLU A C 1
ATOM 677 O O . GLU A 1 94 ? 16.622 11.645 -20.751 1.00 88.81 94 GLU A O 1
ATOM 682 N N . THR A 1 95 ? 16.361 9.451 -21.125 1.00 88.50 95 THR A N 1
ATOM 683 C CA . THR A 1 95 ? 16.083 9.607 -22.548 1.00 8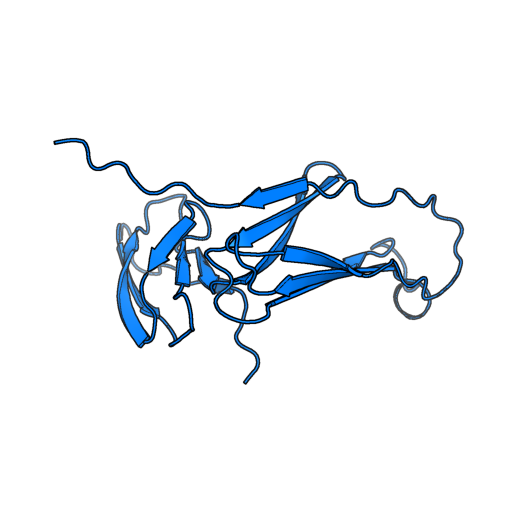8.50 95 THR A CA 1
ATOM 684 C C . THR A 1 95 ? 14.642 9.248 -22.890 1.00 88.50 95 THR A C 1
ATOM 686 O O . THR A 1 95 ? 13.837 8.811 -22.075 1.00 88.50 95 THR A O 1
ATOM 689 N N . SER A 1 96 ? 14.274 9.451 -24.156 1.00 88.75 96 SER A N 1
ATOM 690 C CA . SER A 1 96 ? 12.998 8.972 -24.697 1.00 88.75 96 SER A CA 1
ATOM 691 C C . SER A 1 96 ? 13.043 7.508 -25.152 1.00 88.75 96 SER A C 1
ATOM 693 O O . SER A 1 96 ? 12.091 7.054 -25.794 1.00 88.75 96 SER A O 1
ATOM 695 N N . ALA A 1 97 ? 14.124 6.778 -24.856 1.00 85.00 97 ALA A N 1
ATOM 696 C CA . ALA A 1 97 ? 14.282 5.382 -25.243 1.00 85.00 97 ALA A CA 1
ATOM 697 C C . ALA A 1 97 ? 13.188 4.491 -24.642 1.00 85.00 97 ALA A C 1
ATOM 699 O O . ALA A 1 97 ? 12.805 3.521 -25.281 1.00 85.00 97 ALA A O 1
ATOM 700 N N . TRP A 1 98 ? 12.576 4.880 -23.518 1.00 83.00 98 TRP A N 1
ATOM 701 C CA . TRP A 1 98 ? 11.431 4.200 -22.892 1.00 83.00 98 TRP A CA 1
ATOM 702 C C . TRP A 1 98 ? 10.271 3.872 -23.848 1.00 83.00 98 TRP A C 1
ATOM 704 O O . TRP A 1 98 ? 9.529 2.918 -23.634 1.00 83.00 98 TRP A O 1
ATOM 714 N N . ARG A 1 99 ? 10.109 4.634 -24.939 1.00 81.88 99 ARG A N 1
ATOM 715 C CA . ARG A 1 99 ? 9.083 4.361 -25.961 1.00 81.88 99 ARG A CA 1
ATOM 716 C C . ARG A 1 99 ? 9.361 3.102 -26.784 1.00 81.88 99 ARG A C 1
ATOM 718 O O . ARG A 1 99 ? 8.438 2.571 -27.394 1.00 81.88 99 ARG A O 1
ATOM 725 N N . ALA A 1 1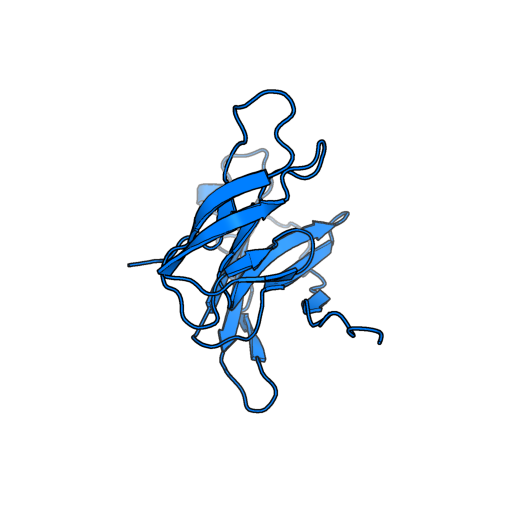00 ? 10.619 2.681 -26.848 1.00 79.69 100 ALA A N 1
ATOM 726 C CA . ALA A 1 100 ? 11.098 1.590 -27.686 1.00 79.69 100 ALA A CA 1
ATOM 727 C C . ALA A 1 100 ? 11.848 0.511 -26.896 1.00 79.69 100 ALA A C 1
ATOM 729 O O . ALA A 1 100 ? 11.878 -0.622 -27.338 1.00 79.69 100 ALA A O 1
ATOM 730 N N . SER A 1 101 ? 12.446 0.831 -25.752 1.00 66.31 101 SER A N 1
ATOM 731 C CA . SER A 1 101 ? 13.295 -0.062 -24.968 1.00 66.31 101 SER A CA 1
ATOM 732 C C . SER A 1 101 ? 13.108 0.225 -23.481 1.00 66.31 101 SER A C 1
ATOM 734 O O . SER A 1 101 ? 13.687 1.159 -22.926 1.00 66.31 101 SER A O 1
ATOM 736 N N . GLY A 1 102 ? 12.272 -0.584 -22.845 1.00 70.25 102 GLY A N 1
ATOM 737 C CA . GLY A 1 102 ? 12.106 -0.636 -21.400 1.00 70.25 102 GLY A CA 1
ATOM 738 C C . GLY A 1 102 ? 12.114 -2.089 -20.945 1.00 70.25 102 GLY A C 1
ATOM 739 O O . GLY A 1 102 ? 11.878 -2.999 -21.745 1.00 70.25 102 GLY A O 1
ATOM 740 N N . HIS A 1 103 ? 12.389 -2.303 -19.666 1.00 76.94 103 HIS A N 1
ATOM 741 C CA . HIS A 1 103 ? 12.347 -3.622 -19.053 1.00 76.94 103 HIS A CA 1
ATOM 742 C C . HIS A 1 103 ? 11.154 -3.692 -18.117 1.00 76.94 103 HIS A C 1
ATOM 744 O O . HIS A 1 103 ? 11.003 -2.845 -17.234 1.00 76.94 103 HIS A O 1
ATOM 750 N N . THR A 1 104 ? 10.327 -4.720 -18.277 1.00 76.81 104 THR A N 1
ATOM 751 C CA . THR A 1 104 ? 9.312 -5.047 -17.280 1.00 76.81 104 THR A CA 1
ATOM 752 C C . THR A 1 104 ? 9.749 -6.257 -16.465 1.00 76.81 104 THR A C 1
ATOM 754 O O . THR A 1 104 ? 10.411 -7.168 -16.962 1.00 76.81 104 THR A O 1
ATOM 757 N N . ALA A 1 105 ? 9.363 -6.283 -15.197 1.00 77.38 105 ALA A N 1
ATOM 758 C CA . ALA A 1 105 ? 9.373 -7.486 -14.383 1.00 77.38 105 ALA A CA 1
ATOM 759 C C . ALA A 1 105 ? 8.006 -7.622 -13.720 1.00 77.38 105 ALA A C 1
ATOM 761 O O . ALA A 1 105 ? 7.487 -6.670 -13.133 1.00 77.38 105 ALA A O 1
ATOM 762 N N . ARG A 1 106 ? 7.398 -8.806 -13.815 1.00 77.69 106 ARG A N 1
ATOM 763 C CA . ARG A 1 106 ? 6.060 -9.045 -13.267 1.00 77.69 106 ARG A CA 1
ATOM 764 C C . ARG A 1 106 ? 6.120 -10.023 -12.109 1.00 77.69 106 ARG A C 1
ATOM 766 O O . ARG A 1 106 ? 6.498 -11.174 -12.298 1.00 77.69 106 ARG A O 1
ATOM 773 N N . GLY A 1 107 ? 5.669 -9.595 -10.937 1.00 77.69 107 GLY A N 1
ATOM 774 C CA . GLY A 1 107 ? 5.373 -10.482 -9.818 1.00 77.69 107 GLY A CA 1
ATOM 775 C C . GLY A 1 107 ? 3.915 -10.922 -9.871 1.00 77.69 107 GLY A C 1
ATOM 776 O O . GLY A 1 107 ? 3.030 -10.122 -10.180 1.00 77.69 107 GLY A O 1
ATOM 777 N N . ARG A 1 108 ? 3.642 -12.190 -9.572 1.00 79.38 108 ARG A N 1
ATOM 778 C CA . ARG A 1 108 ? 2.287 -12.691 -9.321 1.00 79.38 108 ARG A CA 1
ATOM 779 C C . ARG A 1 108 ? 2.254 -13.464 -8.025 1.00 79.38 108 ARG A C 1
ATOM 781 O O . ARG A 1 108 ? 3.086 -14.341 -7.822 1.00 79.38 108 ARG A O 1
ATOM 788 N N . THR A 1 109 ? 1.274 -13.173 -7.193 1.00 76.25 109 THR A N 1
ATOM 789 C CA . THR A 1 109 ? 0.975 -13.941 -5.995 1.00 76.25 109 THR A CA 1
ATOM 790 C C . THR A 1 109 ? -0.224 -14.824 -6.282 1.00 76.25 109 THR A C 1
ATOM 792 O O . THR A 1 109 ? -1.226 -14.374 -6.839 1.00 76.25 109 THR A O 1
ATOM 795 N N . ARG A 1 110 ? -0.118 -16.102 -5.924 1.00 72.25 110 ARG A N 1
ATOM 796 C CA . ARG A 1 110 ? -1.250 -17.029 -5.926 1.00 72.25 110 ARG A CA 1
ATOM 797 C C . ARG A 1 110 ? -1.436 -17.615 -4.535 1.00 72.25 110 ARG A C 1
ATOM 799 O O . ARG A 1 110 ? -0.422 -17.882 -3.885 1.00 72.25 110 ARG A O 1
ATOM 806 N N . PRO A 1 111 ? -2.684 -17.852 -4.102 1.00 70.50 111 PRO A N 1
ATOM 807 C CA . PRO A 1 111 ? -2.927 -18.671 -2.926 1.00 70.50 111 PRO A CA 1
ATOM 808 C C . PRO A 1 111 ? -2.254 -20.039 -3.114 1.00 70.50 111 PRO A C 1
ATOM 810 O O . PRO A 1 111 ? -2.382 -20.651 -4.176 1.00 70.50 111 PRO A O 1
ATOM 813 N N . ASP A 1 112 ? -1.539 -20.521 -2.103 1.00 65.50 112 ASP A N 1
ATOM 814 C CA . ASP A 1 112 ? -1.024 -21.890 -2.054 1.00 65.50 112 ASP A CA 1
ATOM 815 C C . ASP A 1 112 ? -1.251 -22.502 -0.663 1.00 65.50 112 ASP A C 1
ATOM 817 O O . ASP A 1 112 ? -1.701 -21.824 0.265 1.00 65.50 112 ASP A O 1
ATOM 821 N N . ALA A 1 113 ? -0.949 -23.795 -0.510 1.00 48.97 113 ALA A N 1
ATOM 822 C CA . ALA A 1 113 ? -1.129 -24.508 0.757 1.00 48.97 113 ALA A CA 1
ATOM 823 C C . ALA A 1 113 ? -0.255 -23.965 1.912 1.00 48.97 113 ALA A C 1
ATOM 825 O O . ALA A 1 113 ? -0.512 -24.300 3.065 1.00 48.97 113 ALA A O 1
ATOM 826 N N . ALA A 1 114 ? 0.754 -23.135 1.616 1.00 54.78 114 ALA A N 1
ATOM 827 C CA . ALA A 1 114 ? 1.664 -22.496 2.568 1.00 54.78 114 ALA A CA 1
ATOM 828 C C . ALA A 1 114 ? 1.406 -20.977 2.731 1.00 54.78 114 ALA A C 1
ATOM 830 O O . ALA A 1 114 ? 2.186 -20.283 3.386 1.00 54.78 114 ALA A O 1
ATOM 831 N N . GLY A 1 115 ? 0.322 -20.452 2.148 1.00 51.72 115 GLY A N 1
ATOM 832 C CA . GLY A 1 115 ? -0.142 -19.070 2.282 1.00 51.72 115 GLY A CA 1
ATOM 833 C C . GLY A 1 115 ? 0.107 -18.145 1.081 1.00 51.72 115 GLY A C 1
ATOM 834 O O . GLY A 1 115 ? -0.640 -17.177 0.943 1.00 51.72 115 GLY A O 1
ATOM 835 N N . ALA A 1 116 ? 1.096 -18.416 0.214 1.00 57.62 116 ALA A N 1
ATOM 836 C CA . ALA A 1 116 ? 1.354 -17.679 -1.034 1.00 57.62 116 ALA A CA 1
ATOM 837 C C . ALA A 1 116 ? 2.553 -18.236 -1.830 1.00 57.62 116 ALA A C 1
ATOM 839 O O . ALA A 1 116 ? 3.655 -18.341 -1.282 1.00 57.62 116 ALA A O 1
ATOM 840 N N . ALA A 1 117 ? 2.401 -18.397 -3.149 1.00 54.56 117 ALA A N 1
ATOM 841 C CA . ALA A 1 117 ? 3.522 -18.562 -4.080 1.00 54.56 117 ALA A CA 1
ATOM 842 C C . ALA A 1 117 ? 3.754 -17.265 -4.872 1.00 54.56 117 ALA A C 1
ATOM 844 O O . ALA A 1 117 ? 2.829 -16.770 -5.523 1.00 54.56 117 ALA A O 1
ATOM 845 N N . LEU A 1 118 ? 4.984 -16.732 -4.852 1.00 61.91 118 LEU A N 1
ATOM 846 C CA . LEU A 1 118 ? 5.400 -15.643 -5.740 1.00 61.91 118 LEU A CA 1
ATOM 847 C C . LEU A 1 118 ? 6.000 -16.236 -7.017 1.00 61.91 118 LEU A C 1
ATOM 849 O O . LEU A 1 118 ? 6.973 -16.984 -6.966 1.00 61.91 118 LEU A O 1
ATOM 853 N N . GLN A 1 119 ? 5.435 -15.879 -8.163 1.00 59.44 119 GLN A N 1
ATOM 854 C CA . GLN A 1 119 ? 5.995 -16.189 -9.473 1.00 59.44 119 GLN A CA 1
ATOM 855 C C . GLN A 1 119 ? 6.524 -14.901 -10.096 1.00 59.44 119 GLN A C 1
ATOM 857 O O . GLN A 1 119 ? 5.742 -13.984 -10.361 1.00 59.44 119 GLN A O 1
ATOM 862 N N . SER A 1 120 ? 7.828 -14.840 -10.359 1.00 57.28 120 SER A N 1
ATOM 863 C CA . SER A 1 120 ? 8.406 -13.835 -11.246 1.00 57.28 120 SER A CA 1
ATOM 864 C C . SER A 1 120 ? 8.228 -14.288 -12.701 1.00 57.28 120 SER A C 1
ATOM 866 O O . SER A 1 120 ? 8.604 -15.393 -13.089 1.00 57.28 120 SER A O 1
ATOM 868 N N . GLY A 1 121 ? 7.564 -13.462 -13.508 1.00 48.59 121 GLY A N 1
ATOM 869 C CA . GLY A 1 121 ? 7.560 -13.577 -14.965 1.00 48.59 121 GLY A CA 1
ATOM 870 C C . GLY A 1 121 ? 8.812 -12.914 -15.538 1.00 48.59 121 GLY A C 1
ATOM 871 O O . GLY A 1 121 ? 9.266 -11.913 -14.987 1.00 48.59 121 GLY A O 1
ATOM 872 N N . GLY A 1 122 ? 9.365 -13.496 -16.607 1.00 48.50 122 GLY A N 1
ATOM 873 C CA . GLY A 1 122 ? 10.628 -13.069 -17.216 1.00 48.50 122 GLY A CA 1
ATOM 874 C C . GLY A 1 122 ? 10.653 -11.603 -17.655 1.00 48.50 122 GLY A C 1
ATOM 875 O O . GLY A 1 122 ? 9.611 -10.980 -17.843 1.00 48.50 122 GLY A O 1
ATOM 876 N N . THR A 1 123 ? 11.865 -11.080 -17.829 1.00 50.50 123 THR A N 1
ATOM 877 C CA . THR A 1 123 ? 12.113 -9.753 -18.390 1.00 50.50 123 THR A CA 1
ATOM 878 C C . THR A 1 123 ? 11.795 -9.760 -19.877 1.00 50.50 123 THR A C 1
ATOM 880 O O . THR A 1 123 ? 12.471 -10.449 -20.645 1.00 50.50 123 THR A O 1
ATOM 883 N N . GLU A 1 124 ? 10.781 -9.008 -20.298 1.00 46.41 124 GLU A N 1
ATOM 884 C CA . GLU A 1 124 ? 10.587 -8.736 -21.720 1.00 46.41 124 GLU A CA 1
ATOM 885 C C . GLU A 1 124 ? 11.450 -7.534 -22.109 1.00 46.41 124 GLU A C 1
ATOM 887 O O . GLU A 1 124 ? 11.364 -6.456 -21.521 1.00 46.41 124 GLU A O 1
ATOM 892 N N . ASN A 1 125 ? 12.355 -7.766 -23.057 1.00 44.31 125 ASN A N 1
ATOM 893 C CA . ASN A 1 125 ? 13.189 -6.732 -23.644 1.00 44.31 125 ASN A CA 1
ATOM 894 C C . ASN A 1 125 ? 12.362 -6.069 -24.747 1.00 44.31 125 ASN A C 1
ATOM 896 O O . ASN A 1 125 ? 12.069 -6.717 -25.753 1.00 44.31 125 ASN A O 1
ATOM 900 N N . LEU A 1 126 ? 11.952 -4.813 -24.563 1.00 41.94 126 LEU A N 1
ATOM 901 C CA . LEU A 1 126 ? 11.207 -4.101 -25.608 1.00 41.94 126 LEU A CA 1
ATOM 902 C C . LEU A 1 126 ? 12.108 -3.559 -26.734 1.00 41.94 126 LEU A C 1
ATOM 904 O O . LEU A 1 126 ? 11.598 -3.308 -27.821 1.00 41.94 126 LEU A O 1
ATOM 908 N N . GLY A 1 127 ? 13.433 -3.504 -26.550 1.00 33.56 127 GLY A N 1
ATOM 909 C CA . GLY A 1 127 ? 14.392 -3.127 -27.594 1.00 33.56 127 GLY A CA 1
ATOM 910 C C . GLY A 1 127 ? 15.823 -3.026 -27.058 1.00 33.56 127 GLY A C 1
ATOM 911 O O . GLY A 1 127 ? 16.028 -2.601 -25.927 1.00 33.56 127 GLY A O 1
ATOM 912 N N . ASP A 1 128 ? 16.801 -3.449 -27.860 1.00 37.09 128 ASP A N 1
ATOM 913 C CA . ASP A 1 128 ? 18.210 -3.604 -27.476 1.00 37.09 128 ASP A CA 1
ATOM 914 C C . ASP A 1 128 ? 18.970 -2.265 -27.506 1.00 37.09 128 ASP A C 1
ATOM 916 O O . ASP A 1 128 ? 19.260 -1.714 -28.569 1.00 37.09 128 ASP A O 1
ATOM 920 N N . LEU A 1 129 ? 19.298 -1.749 -26.321 1.00 32.97 129 LEU A N 1
ATOM 921 C CA . LEU A 1 129 ? 20.304 -0.708 -26.116 1.00 32.97 129 LEU A CA 1
ATOM 922 C C . LEU A 1 129 ? 21.262 -1.141 -25.004 1.00 32.97 129 LEU A C 1
ATOM 924 O O . LEU A 1 129 ? 21.338 -0.470 -23.986 1.00 32.97 129 LEU A O 1
ATOM 928 N N . GLY A 1 130 ? 21.966 -2.267 -25.165 1.00 30.38 130 GLY A N 1
ATOM 929 C CA . GLY A 1 130 ? 23.307 -2.493 -24.593 1.00 30.38 130 GLY A CA 1
ATOM 930 C C . GLY A 1 130 ? 23.563 -2.203 -23.100 1.00 30.38 130 GLY A C 1
ATOM 931 O O . GLY A 1 130 ? 24.725 -2.076 -22.715 1.00 30.38 130 GLY A O 1
ATOM 932 N N . LEU A 1 131 ? 22.540 -2.092 -22.251 1.00 36.94 131 LEU A N 1
ATOM 933 C CA . LEU A 1 131 ? 22.691 -1.983 -20.804 1.00 36.94 131 LEU A CA 1
ATOM 934 C C . LEU A 1 131 ? 22.934 -3.391 -20.251 1.00 36.94 131 LEU A C 1
ATOM 936 O O . LEU A 1 131 ? 22.260 -4.335 -20.678 1.00 36.94 131 LEU A O 1
ATOM 940 N N . PRO A 1 132 ? 23.897 -3.578 -19.330 1.00 32.06 132 PRO A N 1
ATOM 941 C CA . PRO A 1 132 ? 24.148 -4.894 -18.772 1.00 32.06 132 PRO A CA 1
ATOM 942 C C . PRO A 1 132 ? 22.865 -5.402 -18.099 1.00 32.06 132 PRO A C 1
ATOM 944 O O . PRO A 1 132 ? 22.227 -4.641 -17.365 1.00 32.06 132 PRO A O 1
ATOM 947 N N . PRO A 1 133 ? 22.475 -6.671 -18.318 1.00 36.34 133 PRO A N 1
ATOM 948 C CA . PRO A 1 133 ? 21.375 -7.279 -17.594 1.00 36.34 133 PRO A CA 1
ATOM 949 C C . PRO A 1 133 ? 21.830 -7.506 -16.152 1.00 36.34 133 PRO A C 1
ATOM 951 O O . PRO A 1 133 ? 22.189 -8.615 -15.763 1.00 36.34 133 PRO A O 1
ATOM 954 N N . SER A 1 134 ? 21.827 -6.458 -15.335 1.00 40.19 134 SER A N 1
ATOM 955 C CA . SER A 1 134 ? 21.747 -6.633 -13.893 1.00 40.19 134 SER A CA 1
ATOM 956 C C . SER A 1 134 ? 20.327 -7.110 -13.630 1.00 40.19 134 SER A C 1
ATOM 958 O O . SER A 1 134 ? 19.409 -6.310 -13.443 1.00 40.19 134 SER A O 1
ATOM 960 N N . ALA A 1 135 ? 20.118 -8.424 -13.750 1.00 37.09 135 ALA A N 1
ATOM 961 C CA . ALA A 1 135 ? 18.879 -9.047 -13.325 1.00 37.09 135 ALA A CA 1
ATOM 962 C C . ALA A 1 135 ? 18.618 -8.575 -11.887 1.00 37.09 135 ALA A C 1
ATOM 964 O O . ALA A 1 135 ? 19.528 -8.689 -11.065 1.00 37.09 135 ALA A O 1
ATOM 965 N N . PRO A 1 136 ? 17.440 -8.010 -11.576 1.00 40.88 136 PRO A N 1
ATOM 966 C CA . PRO A 1 136 ? 17.158 -7.590 -10.215 1.00 40.88 136 PRO A CA 1
ATOM 967 C C . PRO A 1 136 ? 17.294 -8.807 -9.298 1.00 40.88 136 PRO A C 1
ATOM 969 O O . PRO A 1 136 ? 16.613 -9.819 -9.500 1.00 40.88 136 PRO A O 1
ATOM 972 N N . THR A 1 137 ? 18.181 -8.734 -8.308 1.00 38.94 137 THR A N 1
ATOM 973 C CA . THR A 1 137 ? 18.314 -9.773 -7.290 1.00 38.94 137 THR A CA 1
ATOM 974 C C . THR A 1 137 ? 17.124 -9.632 -6.348 1.00 38.94 137 THR A C 1
ATOM 976 O O . THR A 1 137 ? 17.141 -8.890 -5.374 1.00 38.94 137 THR A O 1
ATOM 979 N N . SER A 1 138 ? 16.022 -10.304 -6.684 1.00 38.22 138 SER A N 1
ATOM 980 C CA . SER A 1 138 ? 14.776 -10.158 -5.937 1.00 38.22 138 SER A CA 1
ATOM 981 C C . SER A 1 138 ? 14.842 -10.880 -4.595 1.00 38.22 138 SER A C 1
ATOM 983 O O . SER A 1 138 ? 14.932 -12.113 -4.560 1.00 38.22 138 SER A O 1
ATOM 985 N N . ARG A 1 139 ? 14.729 -10.136 -3.492 1.00 42.38 139 ARG A N 1
ATOM 986 C CA . ARG A 1 139 ? 14.392 -10.686 -2.172 1.00 42.38 139 ARG A CA 1
ATOM 987 C C . ARG A 1 139 ? 12.879 -10.576 -1.962 1.00 42.38 139 ARG A C 1
ATOM 989 O O . ARG A 1 139 ? 12.228 -9.701 -2.521 1.00 42.38 139 ARG A O 1
ATOM 996 N N . VAL A 1 140 ? 12.305 -11.535 -1.237 1.00 47.19 140 VAL A N 1
ATOM 997 C CA . VAL A 1 140 ? 10.883 -11.522 -0.868 1.00 47.19 140 VAL A CA 1
ATOM 998 C C . VAL A 1 140 ? 10.801 -11.382 0.638 1.00 47.19 140 VAL A C 1
ATOM 1000 O O . VAL A 1 140 ? 11.227 -12.287 1.359 1.00 47.19 140 VAL A O 1
ATOM 1003 N N . GLN A 1 141 ? 10.230 -10.279 1.112 1.00 50.22 141 GLN A N 1
ATOM 1004 C CA . GLN A 1 141 ? 9.923 -10.091 2.524 1.00 50.22 141 GLN A CA 1
ATOM 1005 C C . GLN A 1 141 ? 8.415 -10.265 2.754 1.00 50.22 141 GLN A C 1
ATOM 1007 O O . GLN A 1 141 ? 7.596 -9.567 2.152 1.00 50.22 141 GLN A O 1
ATOM 1012 N N . ARG A 1 142 ? 8.045 -11.228 3.611 1.00 51.78 142 ARG A N 1
ATOM 1013 C CA . ARG A 1 142 ? 6.661 -11.440 4.067 1.00 51.78 142 ARG A CA 1
ATOM 1014 C C . ARG A 1 142 ? 6.457 -10.771 5.425 1.00 51.78 142 ARG A C 1
ATOM 1016 O O . ARG A 1 142 ? 7.283 -10.940 6.325 1.00 51.78 142 ARG A O 1
ATOM 1023 N N . SER A 1 143 ? 5.370 -10.021 5.588 1.00 44.06 143 SER A N 1
ATOM 1024 C CA . SER A 1 143 ? 5.017 -9.383 6.861 1.00 44.06 143 SER A CA 1
ATOM 1025 C C . SER A 1 143 ? 4.238 -10.354 7.767 1.00 44.06 143 SER A C 1
ATOM 1027 O O . SER A 1 143 ? 3.042 -10.186 7.987 1.00 44.06 143 SER A O 1
ATOM 1029 N N . ASP A 1 144 ? 4.902 -11.382 8.301 1.00 39.69 144 ASP A N 1
ATOM 1030 C CA . ASP A 1 144 ? 4.244 -12.427 9.114 1.00 39.69 144 ASP A CA 1
ATOM 1031 C C . ASP A 1 144 ? 4.274 -12.128 10.630 1.00 39.69 144 ASP A C 1
ATOM 1033 O O . ASP A 1 144 ? 4.045 -13.013 11.456 1.00 39.69 144 ASP A O 1
ATOM 1037 N N . ARG A 1 145 ? 4.575 -10.890 11.051 1.00 39.34 145 ARG A N 1
ATOM 1038 C CA . ARG A 1 145 ? 4.656 -10.551 12.482 1.00 39.34 145 ARG A CA 1
ATOM 1039 C C . ARG A 1 145 ? 3.268 -10.347 13.089 1.00 39.34 145 ARG A C 1
ATOM 1041 O O . ARG A 1 145 ? 2.796 -9.228 13.251 1.00 39.34 145 ARG A O 1
ATOM 1048 N N . GLY A 1 146 ? 2.646 -11.455 13.483 1.00 29.34 146 GLY A N 1
ATOM 1049 C CA . GLY A 1 146 ? 1.605 -11.449 14.503 1.00 29.34 146 GLY A CA 1
ATOM 1050 C C . GLY A 1 146 ? 2.194 -10.988 15.836 1.00 29.34 146 GLY A C 1
ATOM 1051 O O . GLY A 1 146 ? 3.175 -11.555 16.317 1.00 29.34 146 GLY A O 1
ATOM 1052 N N . VAL A 1 147 ? 1.606 -9.948 16.425 1.00 29.88 147 VAL A N 1
ATOM 1053 C CA . VAL A 1 147 ? 1.874 -9.544 17.807 1.00 29.88 147 VAL A CA 1
ATOM 1054 C C . VAL A 1 147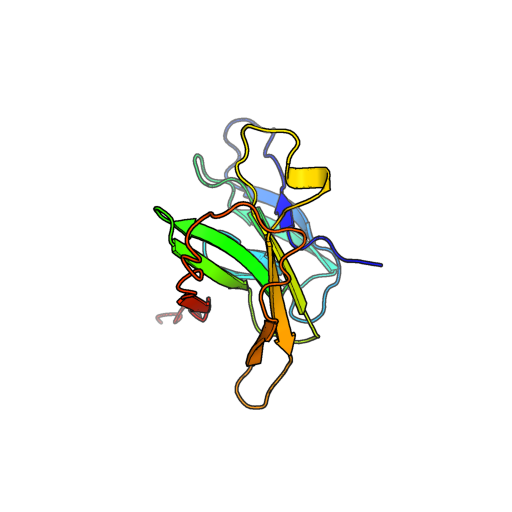 ? 1.576 -10.742 18.709 1.00 29.88 147 VAL A C 1
ATOM 1056 O O . VAL A 1 147 ? 0.423 -11.152 18.851 1.00 29.88 147 VAL A O 1
ATOM 1059 N N . ALA A 1 148 ? 2.616 -11.317 19.315 1.00 26.67 148 ALA A N 1
ATOM 1060 C CA . ALA A 1 148 ? 2.441 -12.151 20.490 1.00 26.67 148 ALA A CA 1
ATOM 1061 C C . ALA A 1 148 ? 1.913 -11.236 21.600 1.00 26.67 148 ALA A C 1
ATOM 1063 O O . ALA A 1 148 ? 2.627 -10.360 22.084 1.00 26.67 148 ALA A O 1
ATOM 1064 N N . ALA A 1 149 ? 0.637 -11.397 21.946 1.00 28.48 149 ALA A N 1
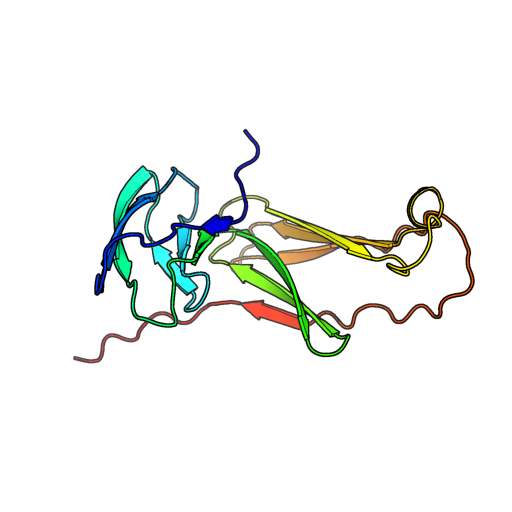ATOM 1065 C CA . ALA A 1 149 ? 0.077 -10.814 23.152 1.00 28.48 149 ALA A CA 1
ATOM 1066 C C . ALA A 1 149 ? 0.750 -11.497 24.350 1.00 28.48 149 ALA A C 1
ATOM 1068 O O . ALA A 1 149 ? 0.434 -12.647 24.660 1.00 28.48 149 ALA A O 1
ATOM 1069 N N . ASP A 1 150 ? 1.704 -10.809 24.971 1.00 30.47 150 ASP A N 1
ATOM 1070 C CA . ASP A 1 150 ? 2.230 -11.203 26.273 1.00 30.47 150 ASP A CA 1
ATOM 1071 C C . ASP A 1 150 ? 1.149 -10.919 27.329 1.00 30.47 150 ASP A C 1
ATOM 1073 O O . ASP A 1 150 ? 0.511 -9.860 27.307 1.00 30.47 150 ASP A O 1
ATOM 1077 N N . ARG A 1 151 ? 0.874 -11.916 28.172 1.00 37.41 151 ARG A N 1
ATOM 1078 C CA . ARG A 1 151 ? -0.114 -11.872 29.260 1.00 37.41 151 ARG A CA 1
ATOM 1079 C C . ARG A 1 151 ? 0.566 -11.576 30.581 1.00 37.41 151 ARG A C 1
ATOM 1081 O O . ARG A 1 151 ? 1.638 -12.168 30.818 1.00 37.41 151 ARG A O 1
#

Secondary structure (DSSP, 8-state):
-PPPSEEE----STT-SEEEEEEPP-TT-EEETTT--EE-SSEEEEEE--TT---EEEETT-EEEEEETTEEEEEE-S--SS-EEEEEEE--SSSGGGGT--EEEEEEEE--TTS-EEEEEEEEESS-----------EEEE---------

Radius of gyration: 17.96 Å; chains: 1; bounding box: 40×44×57 Å

pLDDT: mean 73.22, std 20.33, range [26.67, 95.94]

=== Feature glossary ===
The record interleaves many kinds of information about one protein. Here is each kind framed as the question it answers.

Q: Are the domains correctly placed relative to each other?
A: Predicted aligned error is AlphaFold's pairwise confidence. Unlike pLDDT (per-residue), PAE is per-residue-pair and captures whether two parts of the structure are correctly placed relative to each other. Units are ångströms of expected positional error.

Q: Which residues are in helices, strands, or loops?
A: Eight-state secondary structure (DSSP): H is the canonical α-helix, G the tighter 3₁₀-helix, I the wider π-helix; E/B are β-structure, T and S are turns and bends, and '-' is everything else. DSSP derives these from the pattern of main-chain N–H···O=C hydrogen bonds, not from the sequence.

Q: What if only a Cα trace is available?
A: P-SEA three-state annotation labels each residue as helix, strand, or coil based purely on the geometry of the Cα trace. It serves as a fallback when the full backbone (and thus DSSP) is unavailable.

Q: What are the backbone torsion angles?
A: φ (phi) and ψ (psi) are the two rotatable backbone dihedrals per residue: φ is the C(i-1)–N–Cα–C torsion, ψ is the N–Cα–C–N(i+1) torsion, both in degrees on (−180°, 180°]. α-helical residues cluster near (−60°, −45°); β-strand residues near (−120°, +130°). A Ramachandran plot is simply a scatter of (φ, ψ) for every residue.

Q: What known structures does this most resemble?
A: Structural nearest neighbors (via Foldseek easy-search vs the PDB). Reported per hit: target PDB id, E-value, and alignment TM-score. A TM-score above ~0.5 is the conventional threshold for 'same fold'.

Q: What family and function is it annotated with?
A: Database cross-references. InterPro integrates a dozen domain/family signature databases into unified entries with residue-range hits. GO terms attach function/process/location labels with evidence codes. CATH codes position the fold in a four-level structural taxonomy. Organism is the NCBI-taxonomy species name.

Q: Which residues are buried vs exposed?
A: Solvent accessibility: the surface area of each residue that a 1.4 Å water probe can touch, in Å². When only backbone atoms are present the absolute values are lower than full-atom SASA (side chains contribute most of the area) and are flagged as backbone-only.

Q: What do the diagnostic plots show?
A: Three diagnostic plots accompany the record. The Cα contact map visualizes the tertiary structure as a 2D adjacency matrix (8 Å cutoff, sequence-local contacts suppressed). The Ramachandran plot shows the distribution of backbone (φ, ψ) torsions, with points in the α and β basins reflecting secondary structure content. The PAE plot shows AlphaFold's inter-residue confidence as a color matrix.

Q: What is the amino-acid chain?
A: The amino-acid sequence is the protein's primary structure: the linear order of residues from the N-terminus to the C-terminus, written in one-letter code. Everything else here — the 3D coordinates, the secondary structure, the domain annotations — is ultimately a consequence of this string.

Q: What do the rendered images show?
A: The six renders are orthographic views along the three Cartesian axes in both directions. Representation (cartoon, sticks, or surface) and color scheme (sequence-rainbow or by-chain) vary across proteins so the training set covers all the common visualization conventions.

Q: Where is each backbone atom in 3D?
A: The mmCIF table is the protein's shape written out atom by atom. For each backbone N, Cα, C, and carbonyl O, it records an (x, y, z) coordinate triple in Å plus the residue type, chain letter, and residue number.

Q: How mobile is each atom in the crystal?
A: For experimental (PDB) structures, the B-factor (temperature factor) quantifies the positional spread of each atom in the crystal — a combination of thermal vibration and static disorder — in units of Å². High B-factors mark flexible loops or poorly resolved regions; low B-factors mark the rigid, well-ordered core.

Q: How big and how compact is the whole molecule?
A: Three whole-structure scalars: the radius of gyration (RMS distance of Cα from centroid, in Å), the count of Cα–Cα contacts (pairs closer than 8 Å and separated by more than four residues in sequence — i.e. tertiary, not local, contacts), and the bounding-box dimensions. Together they distinguish compact globular folds from extended fibres or disordered chains.

Q: What does the local fold look like, residue by residue?
A: A 3Di character summarizes, for each residue, the relative orientation of the Cα frame of its nearest spatial neighbor. Because it encodes fold topology rather than chemistry, 3Di alignments detect remote structural similarity that sequence alignment misses.

Q: How confident is the AlphaFold model at each residue?
A: For AlphaFold models, the B-factor field carries pLDDT — the model's own estimate of local accuracy on a 0–100 scale. Regions with pLDDT<50 should be treated as essentially unmodeled; they often correspond to intrinsically disordered segments.